Protein AF-A0A7X8XNE7-F1 (afdb_monomer_lite)

Secondary structure (DSSP, 8-state):
-PPPSEEEEEEEEEEEE--------HHHHHHHHHTHHHHHHTTTS---------EEEEEEEEEEEEE-TT--------TTSSHHHHHHHHHHS-SSS----PPPP-

Structure (mmCIF, N/CA/C/O backbone):
data_AF-A0A7X8XNE7-F1
#
_entry.id   AF-A0A7X8XNE7-F1
#
loop_
_atom_site.group_PDB
_atom_site.id
_atom_site.type_symbol
_atom_site.label_atom_id
_atom_site.label_alt_id
_atom_site.label_comp_id
_atom_site.label_asym_id
_atom_site.label_entity_id
_atom_site.label_seq_id
_atom_site.pdbx_PDB_ins_code
_atom_site.Cartn_x
_atom_site.Cartn_y
_atom_site.Cartn_z
_atom_site.occupancy
_atom_site.B_iso_or_equiv
_atom_site.auth_seq_id
_atom_site.auth_comp_id
_atom_site.auth_asym_id
_atom_site.auth_atom_id
_atom_site.pdbx_PDB_model_num
ATOM 1 N N . MET A 1 1 ? -23.166 8.581 14.740 1.00 56.62 1 MET A N 1
ATOM 2 C CA . MET A 1 1 ? -22.219 7.681 14.039 1.00 56.62 1 MET A CA 1
ATOM 3 C C . MET A 1 1 ? -20.833 8.311 14.082 1.00 56.62 1 MET A C 1
ATOM 5 O O . MET A 1 1 ? -20.737 9.506 13.833 1.00 56.62 1 MET A O 1
ATOM 9 N N . SER A 1 2 ? -19.791 7.567 14.462 1.00 70.31 2 SER A N 1
ATOM 10 C CA . SER A 1 2 ? -18.414 8.080 14.548 1.00 70.31 2 SER A CA 1
ATOM 11 C C . SER A 1 2 ? -17.791 8.244 13.157 1.00 70.31 2 SER A C 1
ATOM 13 O O . SER A 1 2 ? -18.029 7.427 12.268 1.00 70.31 2 SER A O 1
ATOM 15 N N . ARG A 1 3 ? -17.002 9.309 12.956 1.00 84.75 3 ARG A N 1
ATOM 16 C CA . ARG A 1 3 ? -16.249 9.517 11.710 1.00 84.75 3 ARG A CA 1
ATOM 17 C C . ARG A 1 3 ? -15.160 8.436 11.563 1.00 84.75 3 ARG A C 1
ATOM 19 O O . ARG A 1 3 ? -14.508 8.105 12.563 1.00 84.75 3 ARG A O 1
ATOM 26 N N . PRO A 1 4 ? -14.952 7.877 10.356 1.00 87.06 4 PRO A N 1
ATOM 27 C CA . PRO A 1 4 ? -13.859 6.939 10.115 1.00 87.06 4 PRO A CA 1
ATOM 28 C C . PRO A 1 4 ? -12.505 7.626 10.345 1.00 87.06 4 PRO A C 1
ATOM 30 O O . PRO A 1 4 ? -12.364 8.826 10.114 1.00 87.06 4 PRO A O 1
ATOM 33 N N . ALA A 1 5 ? -11.522 6.866 10.828 1.00 88.81 5 ALA A N 1
ATOM 34 C CA . ALA A 1 5 ? -10.147 7.333 10.999 1.00 88.81 5 ALA A CA 1
ATOM 35 C C . ALA A 1 5 ? -9.420 7.412 9.650 1.00 88.81 5 ALA A C 1
ATOM 37 O O . ALA A 1 5 ? -8.615 8.310 9.423 1.00 88.81 5 ALA A O 1
ATOM 38 N N . ILE A 1 6 ? -9.716 6.470 8.749 1.00 88.75 6 ILE A N 1
ATOM 39 C CA . ILE A 1 6 ? -9.136 6.399 7.407 1.00 88.75 6 ILE A CA 1
ATOM 40 C C . ILE A 1 6 ? -10.247 6.076 6.412 1.00 88.75 6 ILE A C 1
ATOM 42 O O . ILE A 1 6 ? -11.060 5.183 6.645 1.00 88.75 6 ILE A O 1
ATOM 46 N N . THR A 1 7 ? -10.250 6.771 5.277 1.00 90.62 7 THR A N 1
ATOM 47 C CA . THR A 1 7 ? -11.153 6.505 4.154 1.00 90.62 7 THR A CA 1
ATOM 48 C C . THR A 1 7 ? -10.362 6.548 2.855 1.00 90.62 7 THR A C 1
ATOM 50 O O . THR A 1 7 ? -9.756 7.563 2.525 1.00 90.62 7 THR A O 1
ATOM 53 N N . ILE A 1 8 ? -10.381 5.449 2.102 1.00 88.94 8 ILE A N 1
ATOM 54 C CA . ILE A 1 8 ? -9.758 5.327 0.782 1.00 88.94 8 ILE A CA 1
ATOM 55 C C . ILE A 1 8 ? -10.842 5.020 -0.250 1.00 88.94 8 ILE A C 1
ATOM 57 O O . ILE A 1 8 ? -11.671 4.139 -0.023 1.00 88.94 8 ILE A O 1
ATOM 61 N N . LYS A 1 9 ? -10.829 5.720 -1.393 1.00 91.12 9 LYS A N 1
ATOM 62 C CA . LYS A 1 9 ? -11.818 5.559 -2.471 1.00 91.12 9 LYS A CA 1
ATOM 63 C C . LYS A 1 9 ? -11.164 5.545 -3.853 1.00 91.12 9 LYS A C 1
ATOM 65 O O . LYS A 1 9 ? -10.812 6.592 -4.376 1.00 91.12 9 LYS A O 1
ATOM 70 N N 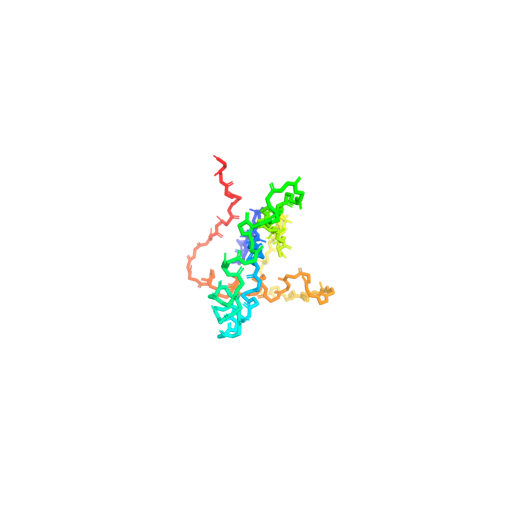. GLY A 1 10 ? -11.056 4.375 -4.471 1.00 89.56 10 GLY A N 1
ATOM 71 C CA . GLY A 1 10 ? -10.547 4.224 -5.837 1.00 89.56 10 GLY A CA 1
ATOM 72 C C . GLY A 1 10 ? -9.036 4.430 -5.956 1.00 89.56 10 GLY A C 1
ATOM 73 O O . GLY A 1 10 ? -8.542 4.940 -6.964 1.00 89.56 10 GLY A O 1
ATOM 74 N N . LEU A 1 11 ? -8.276 4.047 -4.926 1.00 89.69 11 LEU A N 1
ATOM 75 C CA . LEU A 1 11 ? -6.829 4.226 -4.904 1.00 89.69 11 LEU A CA 1
ATOM 76 C C . LEU A 1 11 ? -6.155 3.352 -5.966 1.00 89.69 11 LEU A C 1
ATOM 78 O O . LEU A 1 11 ? -6.204 2.119 -5.930 1.00 89.69 11 LEU A O 1
ATOM 82 N N . GLY A 1 12 ? -5.462 4.019 -6.886 1.00 89.44 12 GLY A N 1
ATOM 83 C CA . GLY A 1 12 ? -4.650 3.399 -7.922 1.00 89.44 12 GLY A CA 1
ATOM 84 C C . GLY A 1 12 ? -3.175 3.764 -7.786 1.00 89.44 12 GLY A C 1
ATOM 85 O O . GLY A 1 12 ? -2.816 4.924 -7.592 1.00 89.44 12 GLY A O 1
ATOM 86 N N . LYS A 1 13 ? -2.289 2.780 -7.958 1.00 89.12 13 LYS A N 1
ATOM 87 C CA . LYS A 1 13 ? -0.851 3.009 -8.119 1.00 89.12 13 LYS A CA 1
ATOM 88 C C . LYS A 1 13 ? -0.298 2.121 -9.220 1.00 89.12 13 LYS A C 1
ATOM 90 O O . LYS A 1 13 ? -0.314 0.896 -9.111 1.00 89.12 13 LYS A O 1
ATOM 95 N N . ARG A 1 14 ? 0.254 2.757 -10.251 1.00 89.50 14 ARG A N 1
ATOM 96 C CA . ARG A 1 14 ? 0.938 2.102 -11.367 1.00 89.50 14 ARG A CA 1
ATOM 97 C C . ARG A 1 14 ? 2.416 2.478 -11.361 1.00 89.50 14 ARG A C 1
ATOM 99 O O . ARG A 1 14 ? 2.759 3.639 -11.145 1.00 89.50 14 ARG A O 1
ATOM 106 N N . TYR A 1 15 ? 3.276 1.499 -11.594 1.00 84.69 15 TYR A N 1
ATOM 107 C CA . TYR A 1 15 ? 4.703 1.688 -11.808 1.00 84.69 15 TYR A CA 1
ATOM 108 C C . TYR A 1 15 ? 5.008 1.524 -13.291 1.00 84.69 15 TYR A C 1
ATOM 110 O O . TYR A 1 15 ? 4.480 0.628 -13.951 1.00 84.69 15 TYR A O 1
ATOM 118 N N . ARG A 1 16 ? 5.868 2.395 -13.816 1.00 82.38 16 ARG A N 1
ATOM 119 C CA . ARG A 1 16 ? 6.465 2.206 -15.133 1.00 82.38 16 ARG A CA 1
ATOM 120 C C . ARG A 1 16 ? 7.658 1.280 -14.954 1.00 82.38 16 ARG A C 1
ATOM 122 O O . ARG A 1 16 ? 8.615 1.640 -14.272 1.00 82.38 16 ARG A O 1
ATOM 129 N N . LEU A 1 17 ? 7.586 0.095 -15.540 1.00 75.38 17 LEU A N 1
ATOM 130 C CA . LEU A 1 17 ? 8.742 -0.761 -15.707 1.00 75.38 17 LEU A CA 1
ATOM 131 C C . LEU A 1 17 ? 9.556 -0.141 -16.844 1.00 75.38 17 LEU A C 1
ATOM 133 O O . LEU A 1 17 ? 9.322 -0.410 -18.021 1.00 75.38 17 LEU A O 1
ATOM 137 N N . GLY A 1 18 ? 10.450 0.781 -16.484 1.00 62.09 18 GLY A N 1
ATOM 138 C CA . GLY A 1 18 ? 11.533 1.142 -17.389 1.00 62.09 18 GLY A CA 1
ATOM 139 C C . GLY A 1 18 ? 12.307 -0.127 -17.722 1.00 62.09 18 GLY A C 1
ATOM 140 O O . GLY A 1 18 ? 12.397 -1.021 -16.871 1.00 62.09 18 GLY A O 1
ATOM 141 N N . GLU A 1 19 ? 12.840 -0.228 -18.944 1.00 56.28 19 GLU A N 1
ATOM 142 C CA . GLU A 1 19 ? 13.927 -1.172 -19.184 1.00 56.28 19 GLU A CA 1
ATOM 143 C C . GLU A 1 19 ? 14.897 -0.985 -18.015 1.00 56.28 19 GLU A C 1
ATOM 145 O O . GLU A 1 19 ? 15.371 0.128 -17.782 1.00 56.28 19 GLU A O 1
ATOM 150 N N . ARG A 1 20 ? 15.123 -2.045 -17.220 1.00 50.62 20 ARG A N 1
ATOM 151 C CA . ARG A 1 20 ? 16.351 -2.134 -16.428 1.00 50.62 20 ARG A CA 1
ATOM 152 C C . ARG A 1 20 ? 17.415 -1.659 -17.397 1.00 50.62 20 ARG A C 1
ATOM 154 O O . ARG A 1 20 ? 17.505 -2.263 -18.468 1.00 50.62 20 ARG A O 1
ATOM 161 N N . GLU A 1 21 ? 18.132 -0.587 -17.074 1.00 47.91 21 GLU A N 1
ATOM 162 C CA . GLU A 1 21 ? 19.366 -0.299 -17.779 1.00 47.91 21 GLU A CA 1
ATOM 163 C C . GLU A 1 21 ? 20.161 -1.601 -17.680 1.00 47.91 21 GLU A C 1
ATOM 165 O O . GLU A 1 21 ? 20.718 -1.951 -16.638 1.00 47.91 21 GLU A O 1
ATOM 170 N N . ARG A 1 22 ? 20.111 -2.406 -18.753 1.00 43.12 22 ARG A N 1
ATOM 171 C CA . ARG A 1 22 ? 21.202 -3.293 -19.097 1.00 43.12 22 ARG A CA 1
ATOM 172 C C . ARG A 1 22 ? 22.370 -2.352 -18.969 1.00 43.12 22 ARG A C 1
ATOM 174 O O . ARG A 1 22 ? 22.345 -1.328 -19.648 1.00 43.12 22 ARG A O 1
ATOM 181 N N . TYR A 1 23 ? 23.271 -2.623 -18.028 1.00 46.69 23 TYR A N 1
ATOM 182 C CA . TYR A 1 23 ? 24.559 -1.957 -17.988 1.00 46.69 23 TYR A CA 1
ATOM 183 C C . TYR A 1 23 ? 25.026 -1.923 -19.439 1.00 46.69 23 TYR A C 1
ATOM 185 O O . TYR A 1 23 ? 25.382 -2.972 -19.975 1.00 46.69 23 TYR A O 1
ATOM 193 N N . LEU A 1 24 ? 24.887 -0.763 -20.092 1.00 56.47 24 LEU A N 1
ATOM 194 C CA . LEU A 1 24 ? 25.419 -0.515 -21.417 1.00 56.47 24 LEU A CA 1
ATOM 195 C C . LEU A 1 24 ? 26.898 -0.498 -21.131 1.00 56.47 24 LEU A C 1
ATOM 197 O O . LEU A 1 24 ? 27.463 0.503 -20.686 1.00 56.47 24 LEU A O 1
ATOM 201 N N . ALA A 1 25 ? 27.475 -1.689 -21.176 1.00 69.69 25 ALA A N 1
ATOM 202 C CA . ALA A 1 25 ? 28.833 -1.883 -20.765 1.00 69.69 25 ALA A CA 1
ATOM 203 C C . ALA A 1 25 ? 29.674 -1.035 -21.713 1.00 69.69 25 ALA A C 1
ATOM 205 O O . ALA A 1 25 ? 29.339 -0.867 -22.886 1.00 69.69 25 ALA A O 1
ATOM 206 N N . LEU A 1 26 ? 30.822 -0.561 -21.243 1.00 61.94 26 LEU A N 1
ATOM 207 C CA . LEU A 1 26 ? 31.857 0.007 -22.113 1.00 61.94 26 LEU A CA 1
ATOM 208 C C . LEU A 1 26 ? 32.092 -0.849 -23.375 1.00 61.94 26 LEU A C 1
ATOM 210 O O . LEU A 1 26 ? 32.386 -0.325 -24.445 1.00 61.94 26 LEU A O 1
ATOM 214 N N . ARG A 1 27 ? 31.869 -2.164 -23.265 1.00 68.56 27 ARG A N 1
ATOM 215 C CA . ARG A 1 27 ? 31.886 -3.134 -24.364 1.00 68.56 27 ARG A CA 1
ATOM 216 C C . ARG A 1 27 ? 30.896 -2.821 -25.490 1.00 68.56 27 ARG A C 1
ATOM 218 O O . ARG A 1 27 ? 31.271 -2.985 -26.646 1.00 68.56 27 ARG A O 1
ATOM 225 N N . ASP A 1 28 ? 29.689 -2.343 -25.198 1.00 65.00 28 ASP A N 1
ATOM 226 C CA . ASP A 1 28 ? 28.699 -1.982 -26.222 1.00 65.00 28 ASP A CA 1
ATOM 227 C C . ASP A 1 28 ? 29.165 -0.765 -27.032 1.00 65.00 28 ASP A C 1
ATOM 229 O O . ASP A 1 28 ? 29.077 -0.771 -28.259 1.00 65.00 28 ASP A O 1
ATOM 233 N N . ARG A 1 29 ? 29.773 0.229 -26.368 1.00 65.00 29 ARG A N 1
ATOM 234 C CA . ARG A 1 29 ? 30.382 1.402 -27.024 1.00 65.00 29 ARG A CA 1
ATOM 235 C C . ARG A 1 29 ? 31.617 1.045 -27.851 1.00 65.00 29 ARG A C 1
ATOM 237 O O . ARG A 1 29 ? 31.785 1.558 -28.952 1.00 65.00 29 ARG A O 1
ATOM 244 N N . LEU A 1 30 ? 32.450 0.124 -27.372 1.00 69.00 30 LEU A N 1
ATOM 245 C CA . LEU A 1 30 ? 33.589 -0.385 -28.145 1.00 69.00 30 LEU A CA 1
ATOM 246 C C . LEU A 1 30 ? 33.132 -1.201 -29.364 1.00 69.00 30 LEU A C 1
ATOM 248 O O . LEU A 1 30 ? 33.687 -1.062 -30.453 1.00 69.00 30 LEU A O 1
ATOM 252 N N . THR A 1 31 ? 32.079 -2.004 -29.205 1.00 66.38 31 THR A N 1
ATOM 253 C CA . THR A 1 31 ? 31.484 -2.786 -30.298 1.00 66.38 31 THR A CA 1
ATOM 254 C C . THR A 1 31 ? 30.854 -1.875 -31.356 1.00 66.38 31 THR A C 1
ATOM 256 O O . THR A 1 31 ? 30.929 -2.172 -32.550 1.00 66.38 31 THR A O 1
ATOM 259 N N . GLU A 1 32 ? 30.273 -0.743 -30.949 1.00 61.66 32 GLU A N 1
ATOM 260 C CA . GLU A 1 32 ? 29.721 0.283 -31.843 1.00 61.66 32 GLU A CA 1
ATOM 261 C C . GLU A 1 32 ? 30.800 0.890 -32.758 1.00 61.66 32 GLU A C 1
ATOM 263 O O . GLU A 1 32 ? 30.590 0.997 -33.966 1.00 61.66 32 GLU A O 1
ATOM 268 N N . ILE A 1 33 ? 31.987 1.177 -32.215 1.00 68.50 33 ILE A N 1
ATOM 269 C CA . ILE A 1 33 ? 33.121 1.740 -32.966 1.00 68.50 33 ILE A CA 1
ATOM 270 C C . ILE A 1 33 ? 33.765 0.683 -33.879 1.00 68.50 33 ILE A C 1
ATOM 272 O O . ILE A 1 33 ? 34.025 0.948 -35.052 1.00 68.50 33 ILE A O 1
ATOM 276 N N . ALA A 1 34 ? 33.968 -0.541 -33.381 1.00 70.12 34 ALA A N 1
ATOM 277 C CA . ALA A 1 34 ? 34.653 -1.600 -34.127 1.00 70.12 34 ALA A CA 1
ATOM 278 C C . ALA A 1 34 ? 33.836 -2.155 -35.312 1.00 70.12 34 ALA A C 1
ATOM 280 O O . ALA A 1 34 ? 34.403 -2.624 -36.297 1.00 70.12 34 ALA A O 1
ATOM 281 N N . SER A 1 35 ? 32.500 -2.102 -35.246 1.00 62.03 35 SER A N 1
ATOM 282 C CA . SER A 1 35 ? 31.617 -2.687 -36.272 1.00 62.03 35 SER A CA 1
ATOM 283 C C . SER A 1 35 ? 31.100 -1.690 -37.322 1.00 62.03 35 SER A C 1
ATOM 285 O O . SER A 1 35 ? 30.334 -2.078 -38.212 1.00 62.03 35 SER A O 1
ATOM 287 N N . ALA A 1 36 ? 31.537 -0.426 -37.271 1.00 59.38 36 ALA A N 1
ATOM 288 C CA . ALA A 1 36 ? 31.110 0.644 -38.176 1.00 59.38 36 ALA A CA 1
ATOM 289 C C . ALA A 1 36 ? 31.363 0.384 -39.685 1.00 59.38 36 ALA A C 1
ATOM 291 O O . ALA A 1 36 ? 30.452 0.649 -40.478 1.00 59.38 36 ALA A O 1
ATOM 292 N N . PRO A 1 37 ? 32.505 -0.188 -40.128 1.00 61.84 37 PRO A N 1
ATOM 293 C CA . PRO A 1 37 ? 32.715 -0.467 -41.550 1.00 61.84 37 PRO A CA 1
ATOM 294 C C . PRO A 1 37 ? 31.915 -1.688 -42.030 1.00 61.84 37 PRO A C 1
ATOM 296 O O . PRO A 1 37 ? 31.352 -1.679 -43.124 1.00 61.84 37 PRO A O 1
ATOM 299 N N . PHE A 1 38 ? 31.772 -2.710 -41.180 1.00 64.88 38 PHE A N 1
ATOM 300 C CA . PHE A 1 38 ? 31.092 -3.963 -41.525 1.00 64.88 38 PHE A CA 1
ATOM 301 C C . PHE A 1 38 ? 29.569 -3.791 -41.678 1.00 64.88 38 PHE A C 1
ATOM 303 O O . PHE A 1 38 ? 28.930 -4.428 -42.515 1.00 64.88 38 PHE A O 1
ATOM 310 N N . ARG A 1 39 ? 28.964 -2.866 -40.918 1.00 56.78 39 ARG A N 1
ATOM 311 C CA . ARG A 1 39 ? 27.516 -2.598 -40.967 1.00 56.78 39 ARG A CA 1
ATOM 312 C C . ARG A 1 39 ? 27.062 -1.810 -42.199 1.00 56.78 39 ARG A C 1
ATOM 314 O O . ARG A 1 39 ? 25.885 -1.887 -42.548 1.00 56.78 39 ARG A O 1
ATOM 321 N N . ARG A 1 40 ? 27.957 -1.077 -42.879 1.00 58.19 40 ARG A N 1
ATOM 322 C CA . ARG A 1 40 ? 27.638 -0.377 -44.143 1.00 58.19 40 ARG A CA 1
ATOM 323 C C . ARG A 1 40 ? 27.453 -1.360 -45.301 1.00 58.19 40 ARG A C 1
ATOM 325 O O . ARG A 1 40 ? 26.648 -1.096 -46.187 1.00 58.19 40 ARG A O 1
ATOM 332 N N . TRP A 1 41 ? 28.119 -2.512 -45.237 1.00 63.19 41 TRP A N 1
ATOM 333 C CA . TRP A 1 41 ? 28.043 -3.554 -46.259 1.00 63.19 41 TRP A CA 1
ATOM 334 C C . TRP A 1 41 ? 26.805 -4.462 -46.115 1.00 63.19 41 TRP A C 1
ATOM 336 O O . TRP A 1 41 ? 26.356 -5.064 -47.082 1.00 63.19 41 TRP A O 1
ATOM 346 N N . ARG A 1 42 ? 26.172 -4.514 -44.934 1.00 56.50 42 ARG A N 1
ATOM 347 C CA . ARG A 1 42 ? 25.063 -5.444 -44.636 1.00 56.50 42 ARG A CA 1
ATOM 348 C C . ARG A 1 42 ? 23.656 -4.818 -44.644 1.00 56.50 42 ARG A C 1
ATOM 350 O O . ARG A 1 42 ? 22.717 -5.413 -44.123 1.00 56.50 42 ARG A O 1
ATOM 357 N N . ARG A 1 43 ? 23.481 -3.629 -45.241 1.00 54.12 43 ARG A N 1
ATOM 358 C CA . ARG A 1 43 ? 22.195 -2.888 -45.284 1.00 54.12 43 ARG A CA 1
ATOM 359 C C . ARG A 1 43 ? 21.156 -3.415 -46.292 1.00 54.12 43 ARG A C 1
ATOM 361 O O . ARG A 1 43 ? 20.152 -2.747 -46.497 1.00 54.12 43 ARG A O 1
ATOM 368 N N . SER A 1 44 ? 21.352 -4.598 -46.881 1.00 54.75 44 SER A N 1
ATOM 369 C CA . SER A 1 44 ? 20.320 -5.244 -47.718 1.00 54.75 44 SER A CA 1
ATOM 370 C C . SER A 1 44 ? 19.383 -6.173 -46.928 1.00 54.75 44 SER A C 1
ATOM 372 O O . SER A 1 44 ? 18.334 -6.574 -47.413 1.00 54.75 44 SER A O 1
ATOM 374 N N . SER A 1 45 ? 19.698 -6.509 -45.676 1.00 61.25 45 SER A N 1
ATOM 375 C CA . SER A 1 45 ? 18.840 -7.414 -44.907 1.00 61.25 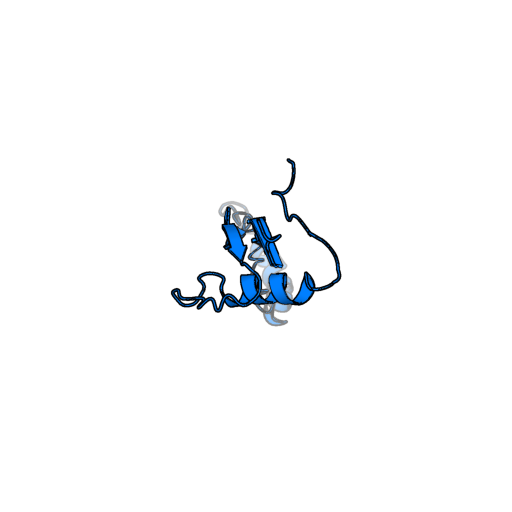45 SER A CA 1
ATOM 376 C C . SER A 1 45 ? 19.085 -7.240 -43.419 1.00 61.25 45 SER A C 1
ATOM 378 O O . SER A 1 45 ? 20.109 -7.718 -42.933 1.00 61.25 45 SER A O 1
ATOM 380 N N . SER A 1 46 ? 18.184 -6.546 -42.715 1.00 56.31 46 SER A N 1
ATOM 381 C CA . SER A 1 46 ? 17.793 -6.764 -41.305 1.00 56.31 46 SER A CA 1
ATOM 382 C C . SER A 1 46 ? 17.200 -5.479 -40.724 1.00 56.31 46 SER A C 1
ATOM 384 O O . SER A 1 46 ? 17.931 -4.543 -40.400 1.00 56.31 46 SER A O 1
ATOM 386 N N . SER A 1 47 ? 15.881 -5.451 -40.549 1.00 58.28 47 SER A N 1
ATOM 387 C CA . SER A 1 47 ? 15.163 -4.446 -39.760 1.00 58.28 47 SER A CA 1
ATOM 388 C C . SER A 1 47 ? 15.598 -4.531 -38.289 1.00 58.28 47 SER A C 1
ATOM 390 O O . SER A 1 47 ? 15.376 -5.577 -37.674 1.00 58.28 47 SER A O 1
ATOM 392 N N . PRO A 1 48 ? 16.194 -3.493 -37.671 1.00 53.00 48 PRO A N 1
ATOM 393 C CA . PRO A 1 48 ? 16.517 -3.546 -36.257 1.00 53.00 48 PRO A CA 1
ATOM 394 C C . PRO A 1 48 ? 15.431 -2.868 -35.419 1.00 53.00 48 PRO A C 1
ATOM 396 O O . PRO A 1 48 ? 15.241 -1.657 -35.482 1.00 53.00 48 PRO A O 1
ATOM 399 N N . GLY A 1 49 ? 14.816 -3.673 -34.552 1.00 47.56 49 GLY A N 1
ATOM 400 C CA . GLY A 1 49 ? 14.522 -3.266 -33.180 1.00 47.56 49 GLY A CA 1
ATOM 401 C C . GLY A 1 49 ? 13.152 -2.645 -32.942 1.00 47.56 49 GLY A C 1
ATOM 402 O O . GLY A 1 49 ? 12.983 -1.431 -32.992 1.00 47.56 49 GLY A O 1
ATOM 403 N N . SER A 1 50 ? 12.195 -3.489 -32.554 1.00 52.12 50 SER A N 1
ATOM 404 C CA . SER A 1 50 ? 10.988 -3.086 -31.835 1.00 52.12 50 SER A CA 1
ATOM 405 C C . SER A 1 50 ? 11.353 -2.170 -30.660 1.00 52.12 50 SER A C 1
ATOM 407 O O . SER A 1 50 ? 12.030 -2.605 -29.725 1.00 52.12 50 SER A O 1
ATOM 409 N N . ARG A 1 51 ? 10.898 -0.911 -30.700 1.00 52.56 51 ARG A N 1
ATOM 410 C CA . ARG A 1 51 ? 10.897 -0.005 -29.544 1.00 52.56 51 ARG A CA 1
ATOM 411 C C . ARG A 1 51 ? 10.301 -0.751 -28.351 1.00 52.56 51 ARG A C 1
ATOM 413 O O . ARG A 1 51 ? 9.156 -1.191 -28.415 1.00 52.56 51 ARG A O 1
ATOM 420 N N . ALA A 1 52 ? 11.082 -0.905 -27.286 1.00 56.72 52 ALA A N 1
ATOM 421 C CA . ALA A 1 52 ? 10.602 -1.428 -26.020 1.00 56.72 52 ALA A CA 1
ATOM 422 C C . ALA A 1 52 ? 9.537 -0.466 -25.478 1.00 56.72 52 ALA A C 1
ATOM 424 O O . ALA A 1 52 ? 9.844 0.598 -24.940 1.00 56.72 52 ALA A O 1
ATOM 425 N N . GLU A 1 53 ? 8.268 -0.805 -25.685 1.00 59.81 53 GLU A N 1
ATOM 426 C CA . GLU A 1 53 ? 7.158 -0.081 -25.086 1.00 59.81 53 GLU A CA 1
ATOM 427 C C . GLU A 1 53 ? 7.303 -0.162 -23.563 1.00 59.81 53 GLU A C 1
ATOM 429 O O . GLU A 1 53 ? 7.466 -1.251 -23.000 1.00 59.81 53 GLU A O 1
ATOM 434 N N . ALA A 1 54 ? 7.292 0.987 -22.884 1.00 60.19 54 ALA A N 1
ATOM 435 C CA . ALA A 1 54 ? 7.414 1.038 -21.435 1.00 60.19 54 ALA A CA 1
ATOM 436 C C . ALA A 1 54 ? 6.244 0.272 -20.798 1.00 60.19 54 ALA A C 1
ATOM 438 O O . ALA A 1 54 ? 5.110 0.760 -20.734 1.00 60.19 54 ALA A O 1
ATOM 439 N N . ARG A 1 55 ? 6.515 -0.949 -20.327 1.00 75.75 55 ARG A N 1
ATOM 440 C CA . ARG A 1 55 ? 5.496 -1.791 -19.704 1.00 75.75 55 ARG A CA 1
ATOM 441 C C . ARG A 1 55 ? 5.096 -1.164 -18.379 1.00 75.75 55 ARG A C 1
ATOM 443 O O . ARG A 1 55 ? 5.935 -0.762 -17.581 1.00 75.75 55 ARG A O 1
ATOM 450 N N . HIS A 1 56 ? 3.801 -1.065 -18.130 1.00 82.94 56 HIS A N 1
ATOM 451 C CA . HIS A 1 56 ? 3.287 -0.559 -16.867 1.00 82.94 56 HIS A CA 1
ATOM 452 C C . HIS A 1 56 ? 2.735 -1.710 -16.029 1.00 82.94 56 HIS A C 1
ATOM 454 O O . HIS A 1 56 ? 2.065 -2.591 -16.559 1.00 82.94 56 HIS A O 1
ATOM 460 N N . ILE A 1 57 ? 2.983 -1.680 -14.720 1.00 87.31 57 ILE A N 1
ATOM 461 C CA . ILE A 1 57 ? 2.494 -2.681 -13.766 1.00 87.31 57 ILE A CA 1
ATOM 462 C C . ILE A 1 57 ? 1.674 -1.977 -12.691 1.00 87.31 57 ILE A C 1
ATOM 464 O O . ILE A 1 57 ? 2.117 -0.994 -12.095 1.00 87.31 57 ILE A O 1
ATOM 468 N N . TRP A 1 58 ? 0.470 -2.477 -12.433 1.00 88.94 58 TRP A N 1
ATOM 469 C CA . TRP A 1 58 ? -0.365 -2.011 -11.330 1.00 88.94 58 TRP A CA 1
ATOM 470 C C . TRP A 1 58 ? 0.097 -2.642 -10.018 1.00 88.94 58 TRP A C 1
ATOM 472 O O . TRP A 1 58 ? 0.149 -3.861 -9.901 1.00 88.94 58 TRP A O 1
ATOM 482 N N . ALA A 1 59 ? 0.416 -1.807 -9.032 1.00 89.31 59 ALA A N 1
ATOM 483 C CA . ALA A 1 59 ? 0.639 -2.246 -7.657 1.00 89.31 59 ALA A CA 1
ATOM 484 C C . ALA A 1 59 ? -0.639 -2.171 -6.819 1.00 89.31 59 ALA A C 1
ATOM 486 O O . ALA A 1 59 ? -0.827 -2.999 -5.942 1.00 89.31 59 ALA A O 1
ATOM 487 N N . LEU A 1 60 ? -1.507 -1.192 -7.086 1.00 92.88 60 LEU A N 1
ATOM 488 C CA . LEU A 1 60 ? -2.841 -1.071 -6.497 1.00 92.88 60 LEU A CA 1
ATOM 489 C C . LEU A 1 60 ? -3.798 -0.653 -7.607 1.00 92.88 60 LEU A C 1
ATOM 491 O O . LEU A 1 60 ? -3.461 0.246 -8.377 1.00 92.88 60 LEU A O 1
ATOM 495 N N . ARG A 1 61 ? -4.965 -1.282 -7.706 1.00 92.56 61 ARG A N 1
ATOM 496 C CA . ARG A 1 61 ? -5.969 -0.956 -8.719 1.00 92.56 61 ARG A CA 1
ATOM 497 C C . ARG A 1 61 ? -7.327 -0.879 -8.041 1.00 92.56 61 ARG A C 1
ATOM 499 O O . ARG A 1 61 ? -7.784 -1.893 -7.533 1.00 92.56 61 ARG A O 1
ATOM 506 N N . ASP A 1 62 ? -7.913 0.314 -8.056 1.00 93.06 62 ASP A N 1
ATOM 507 C CA . ASP A 1 62 ? -9.270 0.579 -7.571 1.00 93.06 62 ASP A CA 1
ATOM 508 C C . ASP A 1 62 ? -9.530 0.090 -6.132 1.00 93.06 62 ASP A C 1
ATOM 510 O O . ASP A 1 62 ? -10.486 -0.621 -5.838 1.00 93.06 62 ASP A O 1
ATOM 514 N N . VAL A 1 63 ? -8.621 0.430 -5.215 1.00 91.19 63 VAL A N 1
ATOM 515 C CA . VAL A 1 63 ? -8.723 0.010 -3.813 1.00 91.19 63 VAL A CA 1
ATOM 516 C C . VAL A 1 63 ? -9.595 0.997 -3.037 1.00 91.19 63 VAL A C 1
ATOM 518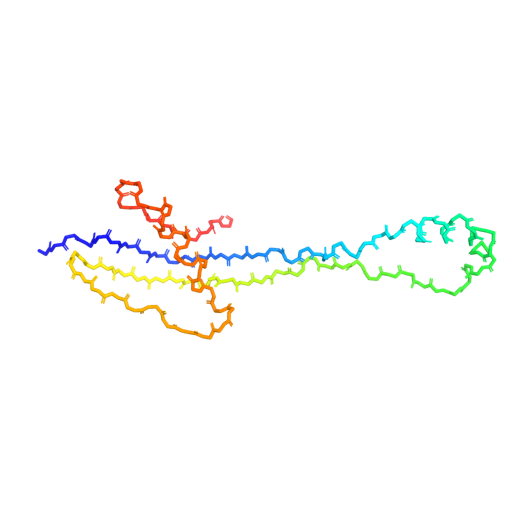 O O . VAL A 1 63 ? -9.280 2.186 -2.998 1.00 91.19 63 VAL A O 1
ATOM 521 N N . SER A 1 64 ? -10.654 0.506 -2.387 1.00 91.94 64 SER A N 1
ATOM 522 C CA . SER A 1 64 ? -11.564 1.312 -1.561 1.00 91.94 64 SER A CA 1
ATOM 523 C C . SER A 1 64 ? -11.868 0.614 -0.239 1.00 91.94 64 SER A C 1
ATOM 525 O O . SER A 1 64 ? -12.256 -0.552 -0.246 1.00 91.94 64 SER A O 1
ATOM 527 N N . PHE A 1 65 ? -11.688 1.308 0.884 1.00 92.31 65 PHE A N 1
ATOM 528 C CA . PHE A 1 65 ? -12.034 0.813 2.220 1.00 92.31 65 PHE A CA 1
ATOM 529 C C . PHE A 1 65 ? -12.087 1.954 3.242 1.00 92.31 65 PHE A C 1
ATOM 531 O O . PHE A 1 65 ? -11.544 3.039 3.021 1.00 92.31 65 PHE A O 1
ATOM 538 N N . GLU A 1 66 ? -12.709 1.687 4.386 1.00 91.81 66 GLU A N 1
ATOM 539 C CA . GLU A 1 66 ? -12.773 2.594 5.531 1.00 91.81 66 GLU A CA 1
ATOM 540 C C . GLU A 1 66 ? -12.299 1.863 6.788 1.00 91.81 66 GLU A C 1
ATOM 542 O O . GLU A 1 66 ? -12.579 0.678 6.947 1.00 91.81 66 GLU A O 1
ATOM 547 N N . ILE A 1 67 ? -11.574 2.563 7.662 1.00 90.94 67 ILE A N 1
ATOM 548 C CA . ILE A 1 67 ? -11.116 2.046 8.958 1.00 90.94 67 ILE A CA 1
ATOM 549 C C . ILE A 1 67 ? -11.636 2.980 10.044 1.00 90.94 67 ILE A C 1
ATOM 551 O O . ILE A 1 67 ? -11.433 4.198 9.981 1.00 90.94 67 ILE A O 1
ATOM 555 N N . LYS A 1 68 ? -12.324 2.421 11.040 1.00 91.31 68 LYS A N 1
ATOM 556 C CA . LYS A 1 68 ? -12.873 3.167 12.176 1.00 91.31 68 LYS A CA 1
ATOM 557 C C . LYS A 1 68 ? -11.813 3.394 13.255 1.00 91.31 68 LYS A C 1
ATOM 559 O O . LYS A 1 68 ? -10.781 2.732 13.311 1.00 91.31 68 LYS A O 1
ATOM 564 N N . HIS A 1 69 ? -12.078 4.347 14.143 1.00 89.62 69 HIS A N 1
ATOM 565 C CA . HIS A 1 69 ? -11.226 4.571 15.310 1.00 89.62 69 HIS A CA 1
ATOM 566 C C . HIS A 1 69 ? -11.193 3.321 16.201 1.00 89.62 69 HIS A C 1
ATOM 568 O O . HIS A 1 69 ? -12.242 2.761 16.514 1.00 89.62 69 HIS A O 1
ATOM 574 N N . GLY A 1 70 ? -9.989 2.903 16.603 1.00 90.75 70 GLY A N 1
ATOM 575 C CA . GLY A 1 70 ? -9.774 1.716 17.440 1.00 90.75 70 GLY A CA 1
ATOM 576 C C . GLY A 1 70 ? -9.853 0.375 16.701 1.00 90.75 70 GLY A C 1
ATOM 577 O O . GLY A 1 70 ? -9.704 -0.667 17.332 1.00 90.75 70 GLY A O 1
ATOM 578 N N . GLU A 1 71 ? -10.070 0.374 15.384 1.00 90.81 71 GLU A N 1
ATOM 579 C CA . GLU A 1 71 ? -10.135 -0.850 14.584 1.00 90.81 71 GLU A CA 1
ATOM 580 C C . GLU A 1 71 ? -8.729 -1.368 14.239 1.00 90.81 71 GLU A C 1
ATOM 582 O O . GLU A 1 71 ? -7.870 -0.619 13.769 1.00 90.81 71 GLU A O 1
ATOM 587 N N . VAL A 1 72 ? -8.497 -2.665 14.457 1.00 92.81 72 VAL A N 1
ATOM 588 C CA . VAL A 1 72 ? -7.241 -3.343 14.106 1.00 92.81 72 VAL A CA 1
ATOM 589 C C . VAL A 1 72 ? -7.454 -4.142 12.825 1.00 92.81 72 VAL A C 1
ATOM 591 O O . VAL A 1 72 ? -8.258 -5.069 12.793 1.00 92.81 72 VAL A O 1
ATOM 594 N N . VAL A 1 73 ? -6.710 -3.800 11.769 1.00 92.88 73 VAL A N 1
ATOM 595 C CA . VAL A 1 73 ? -6.848 -4.415 10.440 1.00 92.88 73 VAL A CA 1
ATOM 596 C C . VAL A 1 73 ? -5.555 -5.120 10.036 1.00 92.88 73 VAL A C 1
ATOM 598 O O . VAL A 1 73 ? -4.477 -4.526 10.037 1.00 92.88 73 VAL A O 1
ATOM 601 N N . GLY A 1 74 ? -5.666 -6.391 9.644 1.00 94.38 74 GLY A N 1
ATOM 602 C CA . GLY A 1 74 ? -4.567 -7.163 9.064 1.00 94.38 74 GLY A CA 1
ATOM 603 C C . GLY A 1 74 ? -4.515 -7.032 7.539 1.00 94.38 74 GLY A C 1
ATOM 604 O O . GLY A 1 74 ? -5.522 -7.223 6.861 1.00 94.38 74 GLY A O 1
ATOM 605 N N . LEU A 1 75 ? -3.333 -6.756 6.979 1.00 94.38 75 LEU A N 1
ATOM 606 C CA . LEU A 1 75 ? -3.121 -6.687 5.528 1.00 94.38 75 LEU A CA 1
ATOM 607 C C . LEU A 1 75 ? -2.462 -7.971 5.002 1.00 94.38 75 LEU A C 1
ATOM 609 O O . LEU A 1 75 ? -1.260 -8.178 5.174 1.00 94.38 75 LEU A O 1
ATOM 613 N N . VAL A 1 76 ? -3.234 -8.811 4.308 1.00 94.00 76 VAL A N 1
ATOM 614 C CA . VAL A 1 76 ? -2.799 -10.135 3.821 1.00 94.00 76 VAL A CA 1
ATOM 615 C C . VAL A 1 76 ? -2.828 -10.203 2.290 1.00 94.00 76 VAL A C 1
ATOM 617 O O . VAL A 1 76 ? -3.623 -9.542 1.631 1.00 94.00 76 VAL A O 1
ATOM 620 N N . GLY A 1 77 ? -1.923 -10.987 1.699 1.00 92.62 77 GLY A N 1
ATOM 621 C CA . GLY A 1 77 ? -1.857 -11.214 0.252 1.00 92.62 77 GLY A CA 1
ATOM 622 C C . GLY A 1 77 ? -0.502 -11.763 -0.195 1.00 92.62 77 GLY A C 1
ATOM 623 O O . GLY A 1 77 ? 0.468 -11.727 0.564 1.00 92.62 77 GLY A O 1
ATOM 624 N N . ARG A 1 78 ? -0.401 -12.233 -1.444 1.00 95.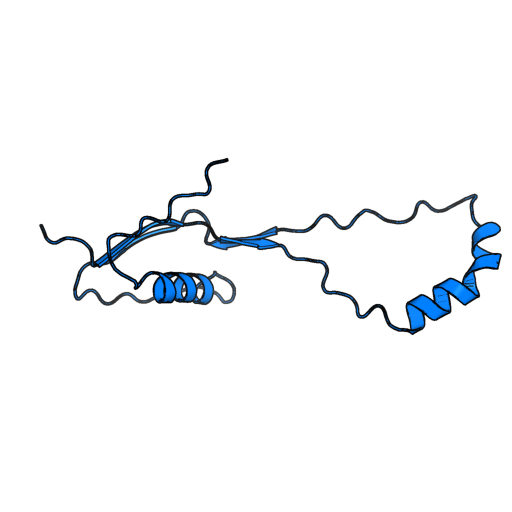88 78 ARG A N 1
ATOM 625 C CA . ARG A 1 78 ? 0.847 -12.771 -2.027 1.00 95.88 78 ARG A CA 1
ATOM 626 C C . ARG A 1 78 ? 1.978 -11.729 -2.071 1.00 95.88 78 ARG A C 1
ATOM 628 O O . ARG A 1 78 ? 1.749 -10.515 -1.981 1.00 95.88 78 ARG A O 1
ATOM 635 N N . ASN A 1 79 ? 3.218 -12.189 -2.222 1.00 92.94 79 ASN A N 1
ATOM 636 C CA . ASN A 1 79 ? 4.347 -11.300 -2.505 1.00 92.94 79 ASN A CA 1
ATOM 637 C C . ASN A 1 79 ? 4.115 -10.57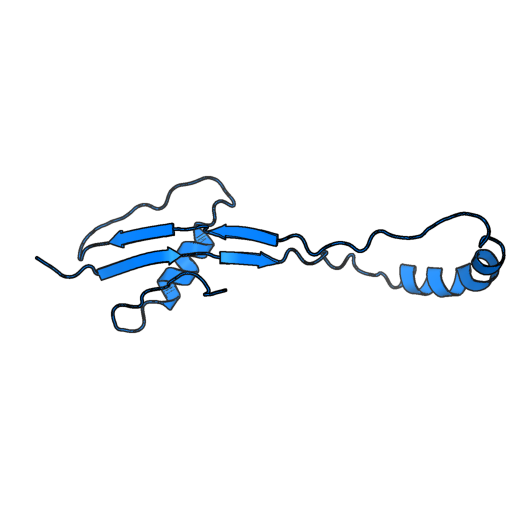0 -3.836 1.00 92.94 79 ASN A C 1
ATOM 639 O O . ASN A 1 79 ? 3.629 -11.160 -4.795 1.00 92.94 79 ASN A O 1
ATOM 643 N N . GLY A 1 80 ? 4.393 -9.264 -3.863 1.00 88.38 80 GLY A N 1
ATOM 644 C CA . GLY A 1 80 ? 4.118 -8.410 -5.024 1.00 88.38 80 GLY A CA 1
ATOM 645 C C . GLY A 1 80 ? 2.681 -7.879 -5.140 1.00 88.38 80 GLY A C 1
ATOM 646 O O . GLY A 1 80 ? 2.434 -7.045 -6.000 1.00 88.38 80 GLY A O 1
ATOM 647 N N . ALA A 1 81 ? 1.750 -8.253 -4.252 1.00 92.00 81 ALA A N 1
ATOM 648 C CA . ALA A 1 81 ? 0.354 -7.783 -4.297 1.00 92.00 81 ALA A CA 1
ATOM 649 C C . ALA A 1 81 ? 0.143 -6.293 -3.928 1.00 92.00 81 ALA A C 1
ATOM 651 O O . ALA A 1 81 ? -0.991 -5.852 -3.807 1.00 92.00 81 ALA A O 1
ATOM 652 N N . GLY A 1 82 ? 1.212 -5.526 -3.682 1.00 91.88 82 GLY A N 1
ATOM 653 C CA . GLY A 1 82 ? 1.110 -4.097 -3.359 1.00 91.88 82 GLY A CA 1
ATOM 654 C C . GLY A 1 82 ? 0.963 -3.750 -1.874 1.00 91.88 82 GLY A C 1
ATOM 655 O O . GLY A 1 82 ? 0.793 -2.579 -1.553 1.00 91.88 82 GLY A O 1
ATOM 656 N N . LYS A 1 83 ? 1.100 -4.711 -0.947 1.00 96.38 83 LYS A N 1
ATOM 657 C CA . LYS A 1 83 ? 0.951 -4.471 0.507 1.00 96.38 83 LYS A CA 1
ATOM 658 C C . LYS A 1 83 ? 1.847 -3.345 1.038 1.00 96.38 83 LYS A C 1
ATOM 660 O O . LYS A 1 83 ? 1.365 -2.381 1.621 1.00 96.38 83 LYS A O 1
ATOM 665 N N . SER A 1 84 ? 3.154 -3.418 0.776 1.00 94.75 84 SER A N 1
ATOM 666 C CA . SER A 1 84 ? 4.100 -2.366 1.176 1.00 94.75 84 SER A CA 1
ATOM 667 C C . SER A 1 84 ? 3.843 -1.044 0.450 1.00 94.75 84 SER A C 1
ATOM 669 O O . SER A 1 84 ? 4.148 0.014 0.986 1.00 94.75 84 SER A O 1
ATOM 671 N N . THR A 1 85 ? 3.283 -1.083 -0.764 1.00 93.38 85 THR A N 1
ATOM 672 C CA . THR A 1 85 ? 2.862 0.125 -1.485 1.00 93.38 85 THR A CA 1
ATOM 673 C C . THR A 1 85 ? 1.680 0.788 -0.782 1.00 93.38 85 THR A C 1
ATOM 675 O O . THR A 1 85 ? 1.726 1.996 -0.573 1.00 93.38 85 THR A O 1
ATOM 678 N N . LEU A 1 86 ? 0.673 0.015 -0.361 1.00 92.75 86 LEU A N 1
ATOM 679 C CA . LEU A 1 86 ? -0.469 0.518 0.403 1.00 92.75 86 LEU A CA 1
ATOM 680 C C . LEU A 1 86 ? -0.021 1.118 1.740 1.00 92.75 86 LEU A C 1
ATOM 682 O O . LEU A 1 86 ? -0.373 2.254 2.039 1.00 92.75 86 LEU A O 1
ATOM 686 N N . LEU A 1 87 ? 0.829 0.411 2.492 1.00 93.00 87 LEU A N 1
ATOM 687 C CA . LEU A 1 87 ? 1.365 0.907 3.764 1.0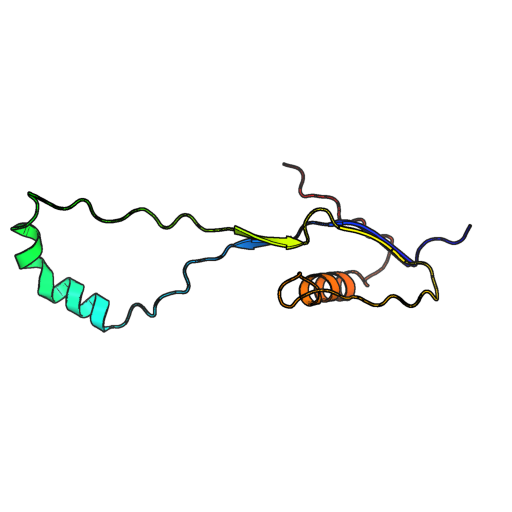0 93.00 87 LEU A CA 1
ATOM 688 C C . LEU A 1 87 ? 2.182 2.195 3.599 1.00 93.00 87 LEU A C 1
ATOM 690 O O . LEU A 1 87 ? 2.021 3.112 4.394 1.00 93.00 87 LEU A O 1
ATOM 694 N N . LYS A 1 88 ? 3.007 2.307 2.548 1.00 90.25 88 LYS A N 1
ATOM 695 C CA . LYS A 1 88 ? 3.754 3.543 2.246 1.00 90.25 88 LYS A CA 1
ATOM 696 C C . LYS A 1 88 ? 2.844 4.730 1.936 1.00 90.25 88 LYS A C 1
ATOM 698 O O . LYS A 1 88 ? 3.207 5.865 2.225 1.00 90.25 88 LYS A O 1
ATOM 703 N N . ILE A 1 89 ? 1.707 4.486 1.286 1.00 89.69 89 ILE A N 1
ATOM 704 C CA . ILE A 1 89 ? 0.726 5.536 0.995 1.00 89.69 89 ILE A CA 1
ATOM 705 C C . ILE A 1 89 ? 0.045 5.957 2.301 1.00 89.69 89 ILE A C 1
ATOM 707 O O . ILE A 1 89 ? 0.056 7.141 2.626 1.00 89.69 89 ILE A O 1
ATOM 711 N N . LEU A 1 90 ? -0.433 4.985 3.083 1.00 88.12 90 LEU A N 1
ATOM 712 C CA . LEU A 1 90 ? -1.071 5.205 4.384 1.00 88.12 90 LEU A CA 1
ATOM 713 C C . LEU A 1 90 ? -0.169 5.944 5.383 1.00 88.12 90 LEU A C 1
ATOM 715 O O . LEU A 1 90 ? -0.622 6.848 6.078 1.00 88.12 90 LEU A O 1
ATOM 719 N N . SER A 1 91 ? 1.121 5.604 5.437 1.00 85.44 91 SER A N 1
ATOM 720 C CA . SER A 1 91 ? 2.075 6.251 6.345 1.00 85.44 91 SER A CA 1
ATOM 721 C C . SER A 1 91 ? 2.334 7.714 5.989 1.00 85.44 91 SER A C 1
ATOM 723 O O . SER A 1 91 ? 2.782 8.482 6.830 1.00 85.44 91 SER A O 1
ATOM 725 N N . ARG A 1 92 ? 2.105 8.103 4.729 1.00 76.19 92 ARG A N 1
ATOM 726 C CA . ARG A 1 92 ? 2.302 9.480 4.260 1.00 76.19 92 ARG A CA 1
ATOM 727 C C . ARG A 1 92 ? 1.027 10.313 4.350 1.00 76.19 92 ARG A C 1
ATOM 729 O O . ARG A 1 92 ? 1.121 11.532 4.400 1.00 76.19 92 ARG A O 1
ATOM 736 N N . SER A 1 93 ? -0.136 9.665 4.373 1.00 65.06 93 SER A N 1
ATOM 737 C CA . SER A 1 93 ? -1.441 10.313 4.499 1.00 65.06 93 SER A CA 1
ATOM 738 C C . SER A 1 93 ? -1.843 10.598 5.946 1.00 65.06 93 SER A C 1
ATOM 740 O O . SER A 1 93 ? -2.961 11.037 6.176 1.00 65.06 93 SER A O 1
ATOM 742 N N . SER A 1 94 ? -0.968 10.355 6.931 1.00 51.91 94 SER A N 1
ATOM 743 C CA . SER A 1 94 ? -1.260 10.675 8.337 1.00 51.91 94 SER A CA 1
ATOM 744 C C . SER A 1 94 ? -1.057 12.159 8.690 1.00 51.91 94 SER A C 1
ATOM 746 O O . SER A 1 94 ? -1.089 12.517 9.866 1.00 51.91 94 SER A O 1
ATOM 748 N N . ALA A 1 95 ? -0.853 13.032 7.701 1.00 43.31 95 ALA A N 1
ATOM 749 C CA . ALA A 1 95 ? -0.975 14.469 7.894 1.00 43.31 95 ALA A CA 1
ATOM 750 C C . ALA A 1 95 ? -2.458 14.838 7.762 1.00 43.31 95 ALA A C 1
ATOM 752 O O . ALA A 1 95 ? -2.965 14.815 6.650 1.00 43.31 95 ALA A O 1
ATOM 753 N N . GLY A 1 96 ? -3.109 15.085 8.906 1.00 46.22 96 GLY A N 1
ATOM 754 C CA . GLY A 1 96 ? -4.338 15.868 9.099 1.00 46.22 96 GLY A CA 1
ATOM 755 C C . GLY A 1 96 ? -5.409 15.822 8.004 1.00 46.22 96 GLY A C 1
ATOM 756 O O . GLY A 1 96 ? -5.210 16.299 6.897 1.00 46.22 96 GLY A O 1
ATOM 757 N N . ASP A 1 97 ? -6.605 15.387 8.395 1.00 40.94 97 ASP A N 1
ATOM 758 C CA . ASP A 1 97 ? -7.864 15.697 7.712 1.00 40.94 97 ASP A CA 1
ATOM 759 C C . ASP A 1 97 ? -8.163 14.858 6.458 1.00 40.94 97 ASP A C 1
ATOM 761 O O . ASP A 1 97 ? -7.664 15.099 5.364 1.00 40.94 97 ASP A O 1
ATOM 765 N N . GLY A 1 98 ? -9.044 13.861 6.625 1.00 47.41 98 GLY A N 1
ATOM 766 C CA . GLY A 1 98 ? -9.982 13.363 5.604 1.00 47.41 98 GLY A CA 1
ATOM 767 C C . GLY A 1 98 ? -9.488 13.229 4.156 1.00 47.41 98 GLY A C 1
ATOM 768 O O . GLY A 1 98 ? -10.264 13.486 3.235 1.00 47.41 98 GLY A O 1
ATOM 769 N N . THR A 1 99 ? -8.225 12.859 3.927 1.00 45.81 99 THR A N 1
ATOM 770 C CA . THR A 1 99 ? -7.628 12.921 2.590 1.00 45.81 99 THR A CA 1
ATOM 771 C C . THR A 1 99 ? -8.204 11.816 1.705 1.00 45.81 99 THR A C 1
ATOM 773 O O . THR A 1 99 ? -7.854 10.642 1.820 1.00 45.81 99 THR A O 1
ATOM 776 N N . SER A 1 100 ? -9.098 12.204 0.796 1.00 48.62 100 SER A N 1
ATOM 777 C CA . SER A 1 100 ? -9.695 11.327 -0.209 1.00 48.62 100 SER A CA 1
ATOM 778 C C . SER A 1 100 ? -8.774 11.212 -1.425 1.00 48.62 100 SER A C 1
ATOM 780 O O . SER A 1 100 ? -8.729 12.110 -2.267 1.00 48.62 100 SER A O 1
ATOM 782 N N . TYR A 1 101 ? -8.072 10.088 -1.567 1.00 54.62 101 TYR A N 1
ATOM 783 C CA . TYR A 1 101 ? -7.352 9.762 -2.802 1.00 54.62 101 TYR A CA 1
ATOM 784 C C . TYR A 1 101 ? -8.326 9.235 -3.853 1.00 54.62 101 TYR A C 1
ATOM 786 O O . TYR A 1 101 ? -8.574 8.038 -3.887 1.00 54.62 101 TYR A O 1
ATOM 794 N N . GLY A 1 102 ? -8.873 10.122 -4.687 1.00 45.19 102 GLY A N 1
ATOM 795 C CA . GLY A 1 102 ? -9.641 9.735 -5.872 1.00 45.19 102 GLY A CA 1
ATOM 796 C C . GLY A 1 102 ? -8.742 9.279 -7.032 1.00 45.19 102 GLY A C 1
ATOM 797 O O . GLY A 1 102 ? -7.541 9.572 -7.036 1.00 45.19 102 GLY A O 1
ATOM 798 N N . PRO A 1 103 ? -9.298 8.575 -8.034 1.00 45.38 103 PRO A N 1
ATOM 799 C CA . PRO A 1 103 ? -8.545 8.167 -9.214 1.00 45.38 103 PRO A CA 1
ATOM 800 C C . PRO A 1 103 ? -7.995 9.393 -9.967 1.00 45.38 103 PRO A C 1
ATOM 802 O O . PRO A 1 103 ? -8.607 10.466 -9.915 1.00 45.38 103 PRO A O 1
ATOM 805 N N . PRO A 1 104 ? -6.861 9.262 -10.688 1.00 44.75 104 PRO A N 1
ATOM 806 C CA . PRO A 1 104 ? -6.397 10.320 -11.578 1.00 44.75 104 PRO A CA 1
ATOM 807 C C . PRO A 1 104 ? -7.506 10.606 -12.593 1.00 44.75 104 PRO A C 1
ATOM 809 O O . PRO A 1 104 ? -7.916 9.706 -13.328 1.00 44.75 104 PRO A O 1
ATOM 812 N N . ARG A 1 105 ? -8.030 11.837 -12.591 1.00 39.75 105 ARG A N 1
ATOM 813 C CA . ARG A 1 105 ? -8.952 12.280 -13.637 1.00 39.75 105 ARG A CA 1
ATOM 814 C C . ARG A 1 105 ? -8.172 12.291 -14.952 1.00 39.75 105 ARG A C 1
ATOM 816 O O . ARG A 1 105 ? -7.062 12.823 -14.986 1.00 39.75 105 ARG A O 1
ATOM 823 N N . GLY A 1 106 ? -8.716 11.575 -15.936 1.00 36.94 106 GLY A N 1
ATOM 824 C CA . GLY A 1 106 ? -8.186 11.511 -17.297 1.00 36.94 106 GLY A CA 1
ATOM 825 C C . GLY A 1 106 ? -8.240 12.856 -17.995 1.00 36.94 106 GLY A C 1
ATOM 826 O O . GLY A 1 106 ? -9.038 13.713 -17.551 1.00 36.94 106 GLY A O 1
#

Sequence (106 aa):
MSRPAITIKGLGKRYRLGERERYLALRDRLTEIASAPFRRWRRSSSSPGSRAEARHIWALRDVSFEIKHGEVVGLVGRNGAGKSTLLKILSRSSAGDGTSYGPPRG

pLDDT: mean 72.8, std 18.28, range [36.94, 96.38]

Radius of gyration: 23.97 Å; chains: 1; bounding box: 57×29×65 Å

Foldseek 3Di:
DADFPDWEFFDWDKDFQDPPPPPCDVVVVVCVVVCVVVVVVVVPDDDDDDDPDRDMDILDGGDTDTHHPPDDDDDDDDPSNNSVVVVVVVVVPPPDDDDYDHDPDD